Protein AF-A0A2V3W1V9-F1 (afdb_monomer_lite)

pLDDT: mean 72.21, std 15.52, range [27.41, 89.62]

Radius of gyration: 21.18 Å; chains: 1; bounding box: 43×51×62 Å

Structure (mmCIF, N/CA/C/O backbone):
data_AF-A0A2V3W1V9-F1
#
_entry.id   AF-A0A2V3W1V9-F1
#
loop_
_atom_site.group_PDB
_atom_site.id
_atom_site.type_symbol
_atom_site.label_atom_id
_atom_site.label_alt_id
_atom_site.label_comp_id
_atom_site.label_asym_id
_atom_site.label_entity_id
_atom_site.label_seq_id
_atom_site.pdbx_PDB_ins_code
_atom_site.Cartn_x
_atom_site.Cartn_y
_atom_site.Cartn_z
_atom_site.occupancy
_atom_site.B_iso_or_equiv
_atom_site.auth_seq_id
_atom_site.auth_comp_id
_atom_site.auth_asym_id
_atom_site.auth_atom_id
_atom_site.pdbx_PDB_model_num
ATOM 1 N N . MET A 1 1 ? 17.690 -28.919 45.586 1.00 58.19 1 MET A N 1
ATOM 2 C CA . MET A 1 1 ? 17.647 -27.492 45.180 1.00 58.19 1 MET A CA 1
ATOM 3 C C . MET A 1 1 ? 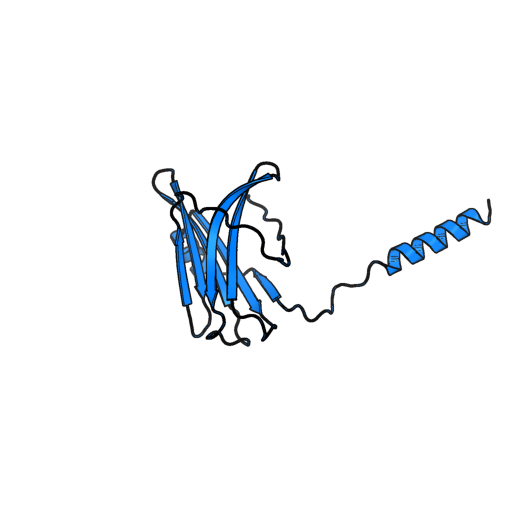18.769 -27.066 44.220 1.00 58.19 1 MET A C 1
ATOM 5 O O . MET A 1 1 ? 18.462 -26.306 43.316 1.00 58.19 1 MET A O 1
ATOM 9 N N . LYS A 1 2 ? 20.015 -27.574 44.311 1.00 60.75 2 LYS A N 1
ATOM 10 C CA . LYS A 1 2 ? 21.117 -27.214 43.375 1.00 60.75 2 LYS A CA 1
ATOM 11 C C . LYS A 1 2 ? 20.829 -27.464 41.879 1.00 60.75 2 LYS A C 1
ATOM 13 O O . LYS A 1 2 ? 21.265 -26.683 41.038 1.00 60.75 2 LYS A O 1
ATOM 18 N N . TYR A 1 3 ? 20.072 -28.510 41.548 1.00 73.94 3 TYR A N 1
ATOM 19 C CA . TYR A 1 3 ? 19.757 -28.873 40.157 1.00 73.94 3 TYR A CA 1
ATOM 20 C C . TYR A 1 3 ? 18.635 -28.036 39.523 1.00 73.94 3 TYR A C 1
ATOM 22 O O . TYR A 1 3 ? 18.569 -27.939 38.304 1.00 73.94 3 TYR A O 1
ATOM 30 N N . CYS A 1 4 ? 17.792 -27.387 40.335 1.00 77.94 4 CYS A N 1
ATOM 31 C CA . CYS A 1 4 ? 16.676 -26.579 39.832 1.00 77.94 4 CYS A CA 1
ATOM 32 C C . CYS A 1 4 ? 17.180 -25.299 39.145 1.00 77.94 4 CYS A C 1
ATOM 34 O O . CYS A 1 4 ? 16.698 -24.920 38.085 1.00 77.94 4 CYS A O 1
ATOM 36 N N . PHE A 1 5 ? 18.232 -24.691 39.704 1.00 82.06 5 PHE A N 1
ATOM 37 C CA . PHE A 1 5 ? 18.867 -23.505 39.128 1.00 82.06 5 PHE A CA 1
ATOM 38 C C . PHE A 1 5 ? 19.516 -23.790 37.764 1.00 82.06 5 PHE A C 1
ATOM 40 O O . PHE A 1 5 ? 19.390 -22.995 36.840 1.00 82.06 5 PHE A O 1
ATOM 47 N N . HIS A 1 6 ? 20.149 -24.957 37.614 1.00 81.94 6 HIS A N 1
ATOM 48 C CA . HIS A 1 6 ? 20.767 -25.365 36.349 1.00 81.94 6 HIS A CA 1
ATOM 49 C C . HIS A 1 6 ? 19.716 -25.639 35.269 1.00 81.94 6 HIS A C 1
ATOM 51 O O . HIS A 1 6 ? 19.908 -25.260 34.119 1.00 81.94 6 HIS A O 1
ATOM 57 N N . PHE A 1 7 ? 18.585 -26.240 35.647 1.00 84.44 7 PHE A N 1
ATOM 58 C CA . PHE A 1 7 ? 17.478 -26.484 34.727 1.00 84.44 7 PHE A CA 1
ATOM 59 C C . PHE A 1 7 ? 16.844 -25.176 34.229 1.00 84.44 7 PHE A C 1
ATOM 61 O O . PHE A 1 7 ? 16.601 -25.020 33.035 1.00 84.44 7 PHE A O 1
ATOM 68 N N . LEU A 1 8 ? 16.652 -24.205 35.126 1.00 84.50 8 LEU A N 1
ATOM 69 C CA . LEU A 1 8 ? 16.092 -22.895 34.788 1.00 84.50 8 LEU A CA 1
ATOM 70 C C . LEU A 1 8 ? 17.023 -22.091 33.865 1.00 84.50 8 LEU A C 1
ATOM 72 O O . LEU A 1 8 ? 16.556 -21.453 32.926 1.00 84.50 8 LEU A O 1
ATOM 76 N N . LEU A 1 9 ? 18.339 -22.175 34.080 1.00 82.62 9 LEU A N 1
ATOM 77 C CA . LEU A 1 9 ? 19.333 -21.501 33.242 1.00 82.62 9 LEU A CA 1
ATOM 78 C C . LEU A 1 9 ? 19.386 -22.089 31.823 1.00 82.62 9 LEU A C 1
ATOM 80 O O . LEU A 1 9 ? 19.448 -21.341 30.853 1.00 82.62 9 LEU A O 1
ATOM 84 N N . ILE A 1 10 ? 19.287 -23.415 31.691 1.00 82.06 10 ILE A N 1
ATOM 85 C CA . ILE A 1 10 ? 19.203 -24.082 30.383 1.00 82.06 10 ILE A CA 1
ATOM 86 C C . ILE A 1 10 ? 17.923 -23.661 29.645 1.00 82.06 10 ILE A C 1
ATOM 88 O O . ILE A 1 10 ? 17.979 -23.347 28.459 1.00 82.06 10 ILE A O 1
ATOM 92 N N . PHE A 1 11 ? 16.788 -23.583 30.346 1.00 81.88 11 PHE A N 1
ATOM 93 C CA . PHE A 1 11 ? 15.513 -23.164 29.756 1.00 81.88 11 PHE A CA 1
ATOM 94 C C . PHE A 1 11 ? 15.558 -21.726 29.210 1.00 81.88 11 PHE A C 1
ATOM 96 O O . PHE A 1 11 ? 15.045 -21.457 28.126 1.00 81.88 11 PHE A O 1
ATOM 103 N N . PHE A 1 12 ? 16.246 -20.814 29.907 1.00 77.38 12 PHE A N 1
ATOM 104 C CA . PHE A 1 12 ? 16.455 -19.440 29.436 1.00 77.38 12 PHE A CA 1
ATOM 105 C C . PHE A 1 12 ? 17.288 -19.358 28.150 1.00 77.38 12 PHE A C 1
ATOM 107 O O . PHE A 1 12 ? 16.989 -18.537 27.288 1.00 77.38 12 PHE A O 1
ATOM 114 N N . ILE A 1 13 ? 18.289 -20.226 27.978 1.00 76.31 13 ILE A N 1
ATOM 115 C CA . ILE A 1 13 ? 19.101 -20.254 26.750 1.00 76.31 13 ILE A CA 1
ATOM 116 C C . ILE A 1 13 ? 18.253 -20.723 25.556 1.00 76.31 13 ILE A C 1
ATOM 118 O O . ILE A 1 13 ? 18.324 -20.125 24.481 1.00 76.31 13 ILE A O 1
ATOM 122 N N . PHE A 1 14 ? 17.387 -21.724 25.750 1.00 72.00 14 PHE A N 1
ATOM 123 C CA . PHE A 1 14 ? 16.472 -22.188 24.700 1.00 72.00 14 PHE A CA 1
ATOM 124 C C . PHE A 1 14 ? 15.431 -21.132 24.294 1.00 72.00 14 PHE A C 1
ATOM 126 O O . PHE A 1 14 ? 15.091 -21.048 23.115 1.00 72.00 14 PHE A O 1
ATOM 133 N N . LEU A 1 15 ? 14.985 -20.281 25.224 1.00 69.12 15 LEU A N 1
ATOM 134 C CA . LEU A 1 15 ? 14.084 -19.161 24.921 1.00 69.12 15 LEU A CA 1
ATOM 135 C C . LEU A 1 15 ? 14.746 -18.096 24.030 1.00 69.12 15 LEU A C 1
ATOM 137 O O . LEU A 1 15 ? 14.084 -17.533 23.164 1.00 69.12 15 LEU A O 1
ATOM 141 N N . THR A 1 16 ? 16.052 -17.848 24.182 1.00 66.50 16 THR A N 1
ATOM 142 C CA . THR A 1 16 ? 16.775 -16.881 23.329 1.00 66.50 16 THR A CA 1
ATOM 143 C C . THR A 1 16 ? 17.076 -17.405 21.923 1.00 66.50 16 THR A C 1
ATOM 145 O O . THR A 1 16 ? 17.218 -16.612 20.998 1.00 66.50 16 THR A O 1
ATOM 148 N N . ALA A 1 17 ? 17.129 -18.728 21.735 1.00 64.19 17 ALA A N 1
ATOM 149 C CA . ALA A 1 17 ? 17.448 -19.344 20.446 1.00 64.19 17 ALA A CA 1
ATOM 150 C C . ALA A 1 17 ? 16.271 -19.361 19.452 1.00 64.19 17 ALA A C 1
ATOM 152 O O . ALA A 1 17 ? 16.504 -19.487 18.255 1.00 64.19 17 ALA A O 1
ATOM 153 N N . CYS A 1 18 ? 15.026 -19.213 19.924 1.00 63.16 18 CYS A N 1
ATOM 154 C CA . CYS A 1 18 ? 13.851 -19.050 19.053 1.00 63.16 18 CYS A CA 1
ATOM 155 C C . CYS A 1 18 ? 13.585 -17.590 18.662 1.00 63.16 18 CYS A C 1
ATOM 157 O O . CYS A 1 18 ? 12.705 -17.334 17.846 1.00 63.16 18 CYS A O 1
ATOM 159 N N . SER A 1 19 ? 14.353 -16.632 19.195 1.00 56.72 19 SER A N 1
ATOM 160 C CA . SER A 1 19 ? 14.403 -15.270 18.656 1.00 56.72 19 SER A CA 1
ATOM 161 C C . SER A 1 19 ? 15.312 -15.260 17.427 1.00 56.72 19 SER A C 1
ATOM 163 O O . SER A 1 19 ? 16.333 -14.568 17.387 1.00 56.72 19 SER A O 1
ATOM 165 N N . THR A 1 20 ? 14.989 -16.092 16.440 1.00 52.97 20 THR A N 1
ATOM 166 C CA . THR A 1 20 ? 15.669 -16.083 15.154 1.00 52.97 20 THR A CA 1
ATOM 167 C C . THR A 1 20 ? 15.451 -14.707 14.548 1.00 52.97 20 THR A C 1
ATOM 169 O O . THR A 1 20 ? 14.331 -14.228 14.403 1.00 52.97 20 THR A O 1
ATOM 172 N N . ASN A 1 21 ? 16.565 -14.041 14.298 1.00 49.53 21 ASN A N 1
ATOM 173 C CA . ASN A 1 21 ? 16.648 -12.681 13.816 1.00 49.53 21 ASN A CA 1
ATOM 174 C C . ASN A 1 21 ? 16.036 -12.614 12.402 1.00 49.53 21 ASN A C 1
ATOM 176 O O . ASN A 1 21 ? 16.709 -12.960 11.433 1.00 49.53 21 ASN A O 1
ATOM 180 N N . VAL A 1 22 ? 14.771 -12.192 12.287 1.00 51.94 22 VAL A N 1
ATOM 181 C CA . VAL A 1 22 ? 14.056 -11.930 11.016 1.00 51.94 22 VAL A CA 1
ATOM 182 C C . VAL A 1 22 ? 14.583 -10.630 10.385 1.00 51.94 22 VAL A C 1
ATOM 184 O O . VAL A 1 22 ? 13.845 -9.685 10.143 1.00 51.94 22 VAL A O 1
ATOM 187 N N . GLN A 1 23 ? 15.902 -10.512 10.226 1.00 49.34 23 GLN A N 1
ATOM 188 C CA . GLN A 1 23 ? 16.542 -9.293 9.716 1.00 49.34 23 GLN A CA 1
ATOM 189 C C . GLN A 1 23 ? 17.241 -9.477 8.368 1.00 49.34 23 GLN A C 1
ATOM 191 O O . GLN A 1 23 ? 17.728 -8.493 7.831 1.00 49.34 23 GLN A O 1
ATOM 196 N N . ASN A 1 24 ? 17.289 -10.690 7.807 1.00 44.31 24 ASN A N 1
ATOM 197 C CA . ASN A 1 24 ? 18.041 -10.973 6.575 1.00 44.31 24 ASN A CA 1
ATOM 198 C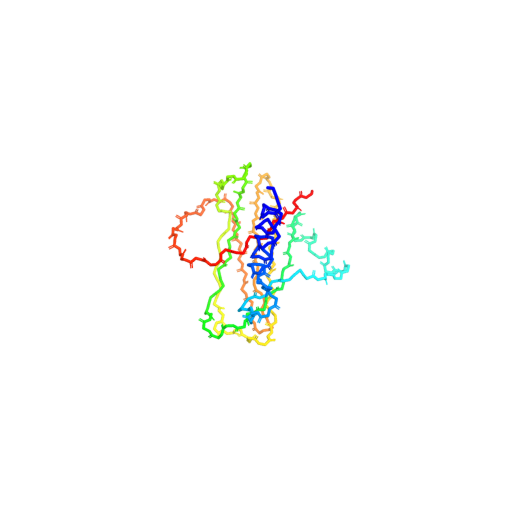 C . ASN A 1 24 ? 17.334 -11.946 5.617 1.00 44.31 24 ASN A C 1
ATOM 200 O O . ASN A 1 24 ? 18.001 -12.630 4.844 1.00 44.31 24 ASN A O 1
ATOM 204 N N . GLU A 1 25 ? 16.007 -12.035 5.657 1.00 53.06 25 GLU A N 1
ATOM 205 C CA . GLU A 1 25 ? 15.292 -12.609 4.515 1.00 53.06 25 GLU A CA 1
ATOM 206 C C . GLU A 1 25 ? 15.188 -11.520 3.443 1.00 53.06 25 GLU A C 1
ATOM 208 O O . GLU A 1 25 ? 14.932 -10.355 3.761 1.00 53.06 25 GLU A O 1
ATOM 213 N N . GLU A 1 26 ? 15.482 -11.872 2.191 1.00 60.69 26 GLU A N 1
ATOM 214 C CA . GLU A 1 26 ? 15.140 -11.046 1.035 1.00 60.69 26 GLU A CA 1
ATOM 215 C C . GLU A 1 26 ? 13.631 -10.813 1.099 1.00 60.69 26 GLU A C 1
ATOM 217 O O . GLU A 1 26 ? 12.842 -11.699 0.797 1.00 60.69 26 GLU A O 1
ATOM 222 N N . VAL A 1 27 ? 13.226 -9.662 1.634 1.00 65.62 27 VAL A N 1
ATOM 223 C CA . VAL A 1 27 ? 11.808 -9.355 1.775 1.00 65.62 27 VAL A CA 1
ATOM 224 C C . VAL A 1 27 ? 11.278 -9.058 0.376 1.00 65.62 27 VAL A C 1
ATOM 226 O O . VAL A 1 27 ? 11.677 -8.061 -0.230 1.00 65.62 27 VAL A O 1
ATOM 229 N N . ASP A 1 28 ? 10.385 -9.921 -0.108 1.00 76.56 28 ASP A N 1
ATOM 230 C CA . ASP A 1 28 ? 9.706 -9.815 -1.409 1.00 76.56 28 ASP A CA 1
ATOM 231 C C . ASP A 1 28 ? 8.972 -8.478 -1.594 1.00 76.56 28 ASP A C 1
ATOM 233 O O . ASP A 1 28 ? 8.737 -8.033 -2.717 1.00 76.56 28 ASP A O 1
ATOM 237 N N . LEU A 1 29 ? 8.611 -7.833 -0.484 1.00 80.12 29 LEU A N 1
ATOM 238 C CA . LEU A 1 29 ? 7.868 -6.587 -0.449 1.00 80.12 29 LEU A CA 1
ATOM 239 C C . LEU A 1 29 ? 8.381 -5.676 0.664 1.00 80.12 29 LEU A C 1
ATOM 241 O O . LEU A 1 29 ? 8.374 -6.039 1.839 1.00 80.12 29 LEU A O 1
ATOM 245 N N . LYS A 1 30 ? 8.762 -4.450 0.321 1.00 83.94 30 LYS A N 1
ATOM 246 C CA . LYS A 1 30 ? 9.120 -3.425 1.301 1.00 83.94 30 LYS A CA 1
ATOM 247 C C . LYS A 1 30 ? 8.185 -2.235 1.166 1.00 83.94 30 LYS A C 1
ATOM 249 O O . LYS A 1 30 ? 8.150 -1.607 0.117 1.00 83.94 30 LYS A O 1
ATOM 254 N N . ILE A 1 31 ? 7.492 -1.903 2.251 1.00 83.12 31 ILE A N 1
ATOM 255 C CA . ILE A 1 31 ? 6.659 -0.702 2.356 1.00 83.12 31 ILE A CA 1
ATOM 256 C C . ILE A 1 31 ? 7.364 0.288 3.285 1.00 83.12 31 ILE A C 1
ATOM 258 O O . ILE A 1 31 ? 7.862 -0.090 4.348 1.00 83.12 31 ILE A O 1
ATOM 262 N N . SER A 1 32 ? 7.438 1.551 2.883 1.00 84.69 32 SER A N 1
ATOM 263 C CA . SER A 1 32 ? 7.998 2.625 3.702 1.00 84.69 32 SER A CA 1
ATOM 264 C C . SER A 1 32 ? 7.233 3.928 3.540 1.00 84.69 32 SER A C 1
ATOM 266 O O . SER A 1 32 ? 6.718 4.226 2.466 1.00 84.69 32 SER A O 1
ATOM 268 N N . ASP A 1 33 ? 7.209 4.728 4.603 1.00 82.31 33 ASP A N 1
ATOM 269 C CA . ASP A 1 33 ? 6.625 6.066 4.562 1.00 82.31 33 ASP A CA 1
ATOM 270 C C . ASP A 1 33 ? 7.409 6.977 3.613 1.00 82.31 33 ASP A C 1
ATOM 272 O O . ASP A 1 33 ? 8.645 7.047 3.667 1.00 82.31 33 ASP A O 1
ATOM 276 N N . VAL A 1 34 ? 6.688 7.738 2.789 1.00 84.44 34 VAL A N 1
ATOM 277 C CA . VAL A 1 34 ? 7.300 8.773 1.953 1.00 84.44 34 VAL A CA 1
ATOM 278 C C . VAL A 1 34 ? 7.529 10.030 2.784 1.00 84.44 34 VAL A C 1
ATOM 280 O O . VAL A 1 34 ? 6.615 10.586 3.393 1.00 84.44 34 VAL A O 1
ATOM 283 N N . LYS A 1 35 ? 8.767 10.532 2.779 1.00 82.19 35 LYS A N 1
ATOM 284 C CA . LYS A 1 35 ? 9.081 11.841 3.362 1.00 82.19 35 LYS A CA 1
ATOM 285 C C . LYS A 1 35 ? 8.697 12.942 2.388 1.00 82.19 35 LYS A C 1
ATOM 287 O O . LYS A 1 35 ? 9.477 13.281 1.504 1.00 82.19 35 LYS A O 1
ATOM 292 N N . LEU A 1 36 ? 7.523 13.522 2.603 1.00 82.31 36 LEU A N 1
ATOM 293 C CA . L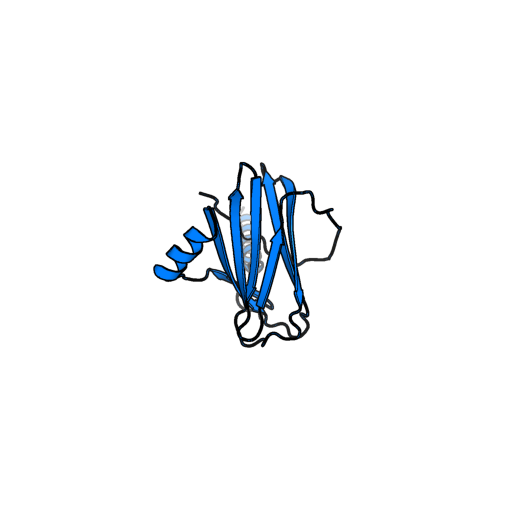EU A 1 36 ? 7.060 14.658 1.820 1.00 82.31 36 LEU A CA 1
ATOM 294 C C . LEU A 1 36 ? 7.827 15.934 2.172 1.00 82.31 36 LEU A C 1
ATOM 296 O O . LEU A 1 36 ? 8.098 16.252 3.334 1.00 82.31 36 LEU A O 1
ATOM 300 N N . THR A 1 37 ? 8.148 16.704 1.142 1.00 88.00 37 THR A N 1
ATOM 301 C CA . THR A 1 37 ? 8.538 18.103 1.275 1.00 88.00 37 THR A CA 1
ATOM 302 C C . THR A 1 37 ? 7.353 18.939 1.768 1.00 88.00 37 THR A C 1
ATOM 304 O O . THR A 1 37 ? 6.194 18.535 1.690 1.00 88.00 37 THR A O 1
ATOM 307 N N . GLN A 1 38 ? 7.613 20.161 2.246 1.00 85.50 38 GLN A N 1
ATOM 308 C CA . GLN A 1 38 ? 6.535 21.064 2.681 1.00 85.50 38 GLN A CA 1
ATOM 309 C C . GLN A 1 38 ? 5.534 21.385 1.564 1.00 85.50 38 GLN A C 1
ATOM 311 O O . GLN A 1 38 ? 4.349 21.562 1.839 1.00 85.50 38 GLN A O 1
ATOM 316 N N . LEU A 1 39 ? 6.008 21.471 0.317 1.00 84.69 39 LEU A N 1
ATOM 317 C CA . LEU A 1 39 ? 5.147 21.726 -0.832 1.00 84.69 39 LEU A CA 1
ATOM 318 C C . LEU A 1 39 ? 4.215 20.537 -1.082 1.00 84.69 39 LEU A C 1
ATOM 320 O O . LEU A 1 39 ? 3.009 20.731 -1.192 1.00 84.69 39 LEU A O 1
ATOM 324 N N . GLU A 1 40 ? 4.763 19.322 -1.120 1.00 82.75 40 GLU A N 1
ATOM 325 C CA . GLU A 1 40 ? 3.991 18.090 -1.326 1.00 82.75 40 GLU A CA 1
ATOM 326 C C . GLU A 1 40 ? 2.991 17.869 -0.192 1.00 82.75 40 GLU A C 1
ATOM 328 O O . GLU A 1 40 ? 1.824 17.608 -0.457 1.00 82.75 40 GLU A O 1
ATOM 333 N N . GLN A 1 41 ? 3.396 18.090 1.061 1.00 84.69 41 GLN A N 1
ATOM 334 C CA . GLN A 1 41 ? 2.483 18.044 2.203 1.00 84.69 41 GLN A CA 1
ATOM 335 C C . GLN A 1 41 ? 1.332 19.049 2.041 1.00 84.69 41 GLN A C 1
ATOM 337 O O . GLN A 1 41 ? 0.173 18.723 2.288 1.00 84.69 41 GLN A O 1
ATOM 342 N N . GLY A 1 42 ? 1.639 20.269 1.590 1.00 83.56 42 GLY A N 1
ATOM 343 C CA . GLY A 1 42 ? 0.634 21.289 1.303 1.00 83.56 42 GLY A CA 1
ATOM 344 C C . GLY A 1 42 ? -0.331 20.873 0.192 1.00 83.56 42 GLY A C 1
ATOM 345 O O . GLY A 1 42 ? -1.528 21.111 0.318 1.00 83.56 42 GLY A O 1
ATOM 346 N N . MET A 1 43 ? 0.165 20.223 -0.865 1.00 84.31 43 MET A N 1
ATOM 347 C CA . MET A 1 43 ? -0.672 19.685 -1.942 1.00 84.31 43 MET A CA 1
ATOM 348 C C . MET A 1 43 ? -1.562 18.545 -1.450 1.00 84.31 43 MET A C 1
ATOM 350 O O . MET A 1 43 ? -2.746 18.519 -1.775 1.00 84.31 43 MET A O 1
ATOM 354 N N . MET A 1 44 ? -1.032 17.649 -0.622 1.00 82.69 44 MET A N 1
ATOM 355 C CA . MET A 1 44 ? -1.788 16.529 -0.063 1.00 82.69 44 MET A CA 1
ATOM 356 C C . MET A 1 44 ? -2.938 16.981 0.837 1.00 82.69 44 MET A C 1
ATOM 358 O O . MET A 1 44 ? -4.042 16.451 0.732 1.00 82.69 44 MET A O 1
ATOM 362 N N . ASN A 1 45 ? -2.733 18.048 1.609 1.00 81.50 45 ASN A N 1
ATOM 363 C CA . ASN A 1 45 ? -3.789 18.660 2.418 1.00 81.50 45 ASN A CA 1
ATOM 364 C C . ASN A 1 45 ? -4.926 19.281 1.578 1.00 81.50 45 ASN A C 1
ATOM 366 O O . ASN A 1 45 ? -5.993 19.565 2.113 1.00 81.50 45 ASN A O 1
ATOM 370 N N . LEU A 1 46 ? -4.719 19.536 0.277 1.00 81.62 46 LEU A N 1
ATOM 371 C CA . LEU A 1 46 ? -5.789 19.981 -0.631 1.00 81.62 46 LEU A CA 1
ATOM 372 C C . LEU A 1 46 ? -6.590 18.807 -1.201 1.00 81.62 46 LEU A C 1
ATOM 374 O O . LEU A 1 46 ? -7.734 18.992 -1.623 1.00 81.62 46 LEU A O 1
ATOM 378 N N . VAL A 1 47 ? -5.977 17.622 -1.266 1.00 81.12 47 VAL A N 1
ATOM 379 C CA . VAL A 1 47 ? -6.587 16.424 -1.846 1.00 81.12 47 VAL A CA 1
ATOM 380 C C . VAL A 1 47 ? -7.573 15.799 -0.873 1.00 81.12 47 VAL A C 1
ATOM 382 O O . VAL A 1 47 ? -8.618 15.354 -1.328 1.00 81.12 47 VAL A O 1
ATOM 385 N N . GLY A 1 48 ? -7.307 15.809 0.433 1.00 74.44 48 GLY A N 1
ATOM 386 C CA . GLY A 1 48 ? -8.244 15.301 1.431 1.00 74.44 48 GLY A CA 1
ATOM 387 C C . GLY A 1 48 ? -7.894 15.681 2.861 1.00 74.44 48 GLY A C 1
ATOM 388 O O . GLY A 1 48 ? -6.795 16.161 3.133 1.00 74.44 48 GLY A O 1
ATOM 389 N N . ASP A 1 49 ? -8.854 15.457 3.758 1.00 74.06 49 ASP A N 1
ATOM 390 C CA . ASP A 1 49 ? -8.730 15.772 5.185 1.00 74.06 49 ASP A CA 1
ATOM 391 C C . ASP A 1 49 ? -7.697 14.861 5.853 1.00 74.06 49 ASP A C 1
ATOM 393 O O . ASP A 1 49 ? -6.928 15.295 6.706 1.00 74.06 49 ASP A O 1
ATOM 397 N N . ASN A 1 50 ? -7.649 13.604 5.405 1.00 75.19 50 ASN A N 1
ATOM 398 C CA . ASN A 1 50 ? -6.637 12.632 5.781 1.00 75.19 50 ASN A CA 1
ATOM 399 C C . ASN A 1 50 ? -6.048 12.041 4.508 1.00 75.19 50 ASN A C 1
ATOM 401 O O . ASN A 1 50 ? -6.780 11.525 3.663 1.00 75.19 50 ASN A O 1
ATOM 405 N N . SER A 1 51 ? -4.731 12.110 4.363 1.00 80.25 51 SER A N 1
ATOM 406 C CA . SER A 1 51 ? -4.040 11.496 3.238 1.00 80.25 51 SER A CA 1
ATOM 407 C C . SER A 1 51 ? -2.758 10.831 3.693 1.00 80.25 51 SER A C 1
ATOM 409 O O . SER A 1 51 ? -2.094 11.288 4.624 1.00 80.25 51 SER A O 1
ATOM 411 N N . ILE A 1 52 ? -2.446 9.718 3.045 1.00 79.38 52 ILE A N 1
ATOM 412 C CA . ILE A 1 52 ? -1.285 8.904 3.349 1.00 79.38 52 ILE A CA 1
ATOM 413 C C . ILE A 1 52 ? -0.629 8.512 2.034 1.00 79.38 52 ILE A C 1
ATOM 415 O O . ILE A 1 52 ? -1.306 8.236 1.040 1.00 79.38 52 ILE A O 1
ATOM 419 N N . ILE A 1 53 ? 0.700 8.531 2.033 1.00 84.19 53 ILE A N 1
ATOM 420 C CA . ILE A 1 53 ? 1.507 8.118 0.894 1.00 84.19 53 ILE A CA 1
ATOM 421 C C . ILE A 1 53 ? 2.531 7.107 1.370 1.00 84.19 53 ILE A C 1
ATOM 423 O O . ILE A 1 53 ? 3.302 7.373 2.296 1.00 84.19 53 ILE A O 1
ATOM 427 N N . PHE A 1 54 ? 2.566 5.983 0.673 1.00 85.00 54 PHE A N 1
ATOM 428 C CA . PHE A 1 54 ? 3.539 4.932 0.881 1.00 85.00 54 PHE A CA 1
ATOM 429 C C . PHE A 1 54 ? 4.379 4.736 -0.367 1.00 85.00 54 PHE A C 1
ATOM 431 O O . PHE A 1 54 ? 3.925 4.913 -1.497 1.00 85.00 54 PHE A O 1
ATOM 438 N N . GLU A 1 55 ? 5.620 4.347 -0.134 1.00 85.94 55 GLU A N 1
ATOM 439 C CA . GLU A 1 55 ? 6.495 3.793 -1.143 1.00 85.94 55 GLU A CA 1
ATOM 440 C C . GLU A 1 55 ? 6.515 2.282 -0.971 1.00 85.94 55 GLU A C 1
ATOM 442 O O . GLU A 1 55 ? 6.742 1.780 0.131 1.00 85.94 55 GLU A O 1
ATOM 447 N N . MET A 1 56 ? 6.292 1.571 -2.063 1.00 85.31 56 MET A N 1
ATOM 448 C CA . MET A 1 56 ? 6.324 0.127 -2.125 1.00 85.31 56 MET A CA 1
ATOM 449 C C . MET A 1 56 ? 7.406 -0.305 -3.109 1.00 85.31 56 MET A C 1
ATOM 451 O O . MET A 1 56 ? 7.431 0.134 -4.253 1.00 85.31 56 MET A O 1
ATOM 455 N N . GLN A 1 57 ? 8.304 -1.173 -2.662 1.00 84.06 57 GLN A N 1
ATOM 456 C CA . GLN A 1 57 ? 9.310 -1.817 -3.500 1.00 84.06 57 GLN A CA 1
ATOM 457 C C . GLN A 1 57 ? 9.001 -3.308 -3.538 1.00 84.06 57 GLN A C 1
ATOM 459 O O . GLN A 1 57 ? 8.984 -3.963 -2.491 1.00 84.06 57 GLN A O 1
ATOM 464 N N . VAL A 1 58 ? 8.751 -3.825 -4.735 1.00 82.25 58 VAL A N 1
ATOM 465 C CA . VAL A 1 58 ? 8.479 -5.241 -4.982 1.00 82.25 58 VAL A CA 1
ATOM 466 C C . VAL A 1 58 ? 9.769 -5.869 -5.500 1.00 82.25 58 VAL A C 1
ATOM 468 O O . VAL A 1 58 ? 10.388 -5.348 -6.416 1.00 82.25 58 VAL A O 1
ATOM 471 N N . LYS A 1 59 ? 10.218 -6.958 -4.876 1.00 79.19 59 LYS A N 1
ATOM 472 C CA . LYS A 1 59 ? 11.423 -7.715 -5.265 1.00 79.19 59 LYS A CA 1
ATOM 473 C C . LYS A 1 59 ? 11.082 -9.142 -5.695 1.00 79.19 59 LYS A C 1
ATOM 475 O O . LYS A 1 59 ? 11.876 -10.058 -5.503 1.00 79.19 59 LYS A O 1
ATOM 480 N N . ASN A 1 60 ? 9.868 -9.330 -6.200 1.00 77.50 60 ASN A N 1
ATOM 481 C CA . ASN A 1 60 ? 9.324 -10.622 -6.574 1.00 77.50 60 ASN A CA 1
ATOM 482 C C . ASN A 1 60 ? 8.808 -10.567 -8.013 1.00 77.50 60 ASN A C 1
ATOM 484 O O . ASN A 1 60 ? 7.675 -10.157 -8.247 1.00 77.50 60 ASN A O 1
ATOM 488 N N . ASP A 1 61 ? 9.622 -11.060 -8.946 1.00 76.50 61 ASP A N 1
ATOM 489 C CA . ASP A 1 61 ? 9.329 -11.110 -10.386 1.00 76.50 61 ASP A CA 1
ATOM 490 C C . ASP A 1 61 ? 8.086 -11.961 -10.736 1.00 76.50 61 ASP A C 1
ATOM 492 O O . ASP A 1 61 ? 7.625 -11.968 -11.876 1.00 76.50 61 ASP A O 1
ATOM 496 N N . ALA A 1 62 ? 7.551 -12.745 -9.789 1.00 80.94 62 ALA A N 1
ATOM 497 C CA . ALA A 1 62 ? 6.316 -13.506 -9.976 1.00 80.94 62 ALA A CA 1
ATOM 498 C C . ALA A 1 62 ? 5.052 -12.718 -9.582 1.00 80.94 62 ALA A C 1
ATOM 500 O O . ALA A 1 62 ? 3.940 -13.199 -9.831 1.00 80.94 62 ALA A O 1
ATOM 501 N N . ALA A 1 63 ? 5.193 -11.544 -8.957 1.00 80.62 63 ALA A N 1
ATOM 502 C CA . ALA A 1 63 ? 4.075 -10.674 -8.621 1.00 80.62 63 ALA A CA 1
ATOM 503 C C . ALA A 1 63 ? 3.549 -9.979 -9.885 1.00 80.62 63 ALA A C 1
ATOM 505 O O . ALA A 1 63 ? 4.284 -9.296 -10.585 1.00 80.62 63 ALA A O 1
ATOM 506 N N . ASN A 1 64 ? 2.257 -10.145 -10.173 1.00 84.06 64 ASN A N 1
ATOM 507 C CA . ASN A 1 64 ? 1.639 -9.591 -11.385 1.00 84.06 64 ASN A CA 1
ATOM 508 C C . ASN A 1 64 ? 0.586 -8.522 -11.089 1.00 84.06 64 ASN A C 1
ATOM 510 O O . ASN A 1 64 ? 0.163 -7.820 -12.004 1.00 84.06 64 ASN A O 1
ATOM 514 N N . GLU A 1 65 ? 0.141 -8.407 -9.839 1.00 84.88 65 GLU A N 1
ATOM 515 C CA . GLU A 1 65 ? -0.936 -7.508 -9.436 1.00 84.88 65 GLU A CA 1
ATOM 516 C C . GLU A 1 65 ? -0.679 -6.964 -8.027 1.00 84.88 65 GLU A C 1
ATOM 518 O O . GLU A 1 65 ? -0.122 -7.649 -7.167 1.00 84.88 65 GLU A O 1
ATOM 523 N N . ILE A 1 66 ? -1.112 -5.727 -7.800 1.00 82.50 66 ILE A N 1
ATOM 524 C CA . ILE A 1 66 ? -1.245 -5.102 -6.488 1.00 82.50 66 ILE A CA 1
ATOM 525 C C . ILE A 1 66 ? -2.725 -5.093 -6.158 1.00 82.50 66 ILE A C 1
ATOM 527 O O . ILE A 1 66 ? -3.510 -4.528 -6.918 1.00 82.50 66 ILE A O 1
ATOM 531 N N . GLU A 1 67 ? -3.083 -5.640 -5.004 1.00 86.69 67 GLU A N 1
ATOM 532 C CA . GLU A 1 67 ? -4.402 -5.463 -4.410 1.00 86.69 67 GLU A CA 1
ATOM 533 C C . GLU A 1 67 ? -4.294 -4.520 -3.215 1.00 86.69 67 GLU A C 1
ATOM 535 O O . GLU A 1 67 ? -3.440 -4.682 -2.342 1.00 86.69 67 GLU A O 1
ATOM 540 N N . LEU A 1 68 ? -5.166 -3.521 -3.184 1.00 82.69 68 LEU A N 1
ATOM 541 C CA . LEU A 1 68 ? -5.242 -2.526 -2.133 1.00 82.69 68 LEU A CA 1
ATOM 542 C C . LEU A 1 68 ? -6.644 -2.527 -1.544 1.00 82.69 68 LEU A C 1
ATOM 544 O O . LEU A 1 68 ? -7.631 -2.328 -2.253 1.00 82.69 68 LEU A O 1
ATOM 548 N N . THR A 1 69 ? -6.700 -2.693 -0.229 1.00 86.38 69 THR A N 1
ATOM 549 C CA . THR A 1 69 ? -7.940 -2.727 0.539 1.00 86.38 69 THR A CA 1
ATOM 550 C C . THR A 1 69 ? -7.852 -1.705 1.664 1.00 86.38 69 THR A C 1
ATOM 552 O O . THR A 1 69 ? -6.852 -1.658 2.379 1.00 86.38 69 THR A O 1
ATOM 555 N N . VAL A 1 70 ? -8.890 -0.885 1.831 1.00 82.25 70 VAL A N 1
ATOM 556 C CA . VAL A 1 70 ? -9.047 -0.037 3.022 1.00 82.25 70 VAL A CA 1
ATOM 557 C C . VAL A 1 70 ? -10.204 -0.585 3.825 1.00 82.25 70 VAL A C 1
ATOM 559 O O . VAL A 1 70 ? -11.352 -0.538 3.387 1.00 82.25 70 VAL A O 1
ATOM 562 N N . ASP A 1 71 ? -9.878 -1.089 5.004 1.00 85.38 71 ASP A N 1
ATOM 563 C CA . ASP A 1 71 ? -10.821 -1.683 5.935 1.00 85.38 71 ASP A CA 1
ATOM 564 C C . ASP A 1 71 ? -11.075 -0.746 7.118 1.00 85.38 71 ASP A C 1
ATOM 566 O O . ASP A 1 71 ? -10.160 -0.102 7.640 1.00 85.38 71 ASP A O 1
ATOM 570 N N . HIS A 1 72 ? -12.324 -0.696 7.570 1.00 80.88 72 HIS A N 1
ATOM 571 C CA . HIS A 1 72 ? -12.734 0.062 8.742 1.00 80.88 72 HIS A CA 1
ATOM 572 C C . HIS A 1 72 ? -12.903 -0.869 9.944 1.00 80.88 72 HIS A C 1
ATOM 574 O O . HIS A 1 72 ? -13.683 -1.821 9.907 1.00 80.88 72 HIS A O 1
ATOM 580 N N . TYR A 1 73 ? -12.181 -0.573 11.027 1.00 82.50 73 TYR A N 1
ATOM 581 C CA . TYR A 1 73 ? -12.239 -1.314 12.284 1.00 82.50 73 TYR A CA 1
ATOM 582 C C . TYR A 1 73 ? -12.789 -0.441 13.413 1.00 82.50 73 TYR A C 1
ATOM 584 O O . TYR A 1 73 ? -12.285 0.654 13.657 1.00 82.50 73 TYR A O 1
ATOM 592 N N . GLU A 1 74 ? -13.736 -0.978 14.180 1.00 82.31 74 GLU A N 1
ATOM 593 C CA . GLU A 1 74 ? -14.217 -0.386 15.431 1.00 82.31 74 GLU A CA 1
ATOM 594 C C . GLU A 1 74 ? -14.003 -1.379 16.572 1.00 82.31 74 GLU A C 1
ATOM 596 O O . GLU A 1 74 ? -14.373 -2.545 16.476 1.00 82.31 74 GLU A O 1
ATOM 601 N N . ASN A 1 75 ? -13.381 -0.934 17.668 1.00 89.62 75 ASN A N 1
ATOM 602 C CA . ASN A 1 75 ? -13.071 -1.781 1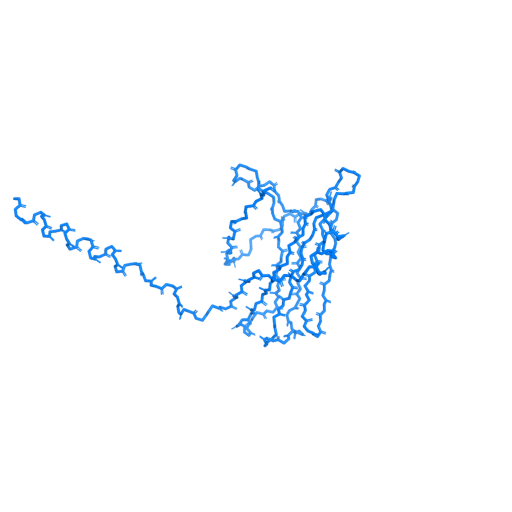8.831 1.00 89.62 75 ASN A CA 1
ATOM 603 C C . ASN A 1 75 ? -12.282 -3.068 18.496 1.00 89.62 75 ASN A C 1
ATOM 605 O O . ASN A 1 75 ? -12.371 -4.059 19.218 1.00 89.62 75 ASN A O 1
ATOM 609 N N . GLY A 1 76 ? -11.494 -3.047 17.417 1.00 85.06 76 GLY A N 1
ATOM 610 C CA . GLY A 1 76 ? -10.736 -4.205 16.936 1.00 85.06 76 GLY A CA 1
ATOM 611 C C . GLY A 1 76 ? -11.544 -5.184 16.077 1.00 85.06 76 GLY A C 1
ATOM 612 O O . GLY A 1 76 ? -11.000 -6.205 15.669 1.00 85.06 76 GLY A O 1
ATOM 613 N N . GLU A 1 77 ? -12.809 -4.883 15.775 1.00 84.44 77 GLU A N 1
ATOM 614 C CA . GLU A 1 77 ? -13.660 -5.677 14.888 1.00 84.44 77 GLU A CA 1
ATOM 615 C C . GLU A 1 77 ? -13.814 -4.993 13.525 1.00 84.44 77 GLU A C 1
ATOM 617 O O . GLU A 1 77 ? -14.111 -3.797 13.453 1.00 84.44 77 GLU A O 1
ATOM 622 N N . LEU A 1 78 ? -13.635 -5.764 12.447 1.00 84.00 78 LEU A N 1
ATOM 623 C CA . LEU A 1 78 ? -13.844 -5.312 11.070 1.00 84.00 78 LEU A CA 1
ATOM 624 C C . LEU A 1 78 ? -15.325 -4.980 10.850 1.00 84.00 78 LEU A C 1
ATOM 626 O O . LEU A 1 78 ? -16.178 -5.864 10.918 1.00 84.00 78 LEU A O 1
ATOM 630 N N . GLN A 1 79 ? -15.616 -3.717 10.555 1.00 86.81 79 GLN A N 1
ATOM 631 C CA . GLN A 1 79 ? -16.960 -3.233 10.238 1.00 86.81 79 GLN A CA 1
ATOM 632 C C . GLN A 1 79 ? -17.280 -3.387 8.749 1.00 86.81 79 GLN A C 1
ATOM 634 O O . GLN A 1 79 ? -18.420 -3.667 8.378 1.00 86.81 79 GLN A O 1
ATOM 639 N N . GLY A 1 80 ? -16.268 -3.244 7.893 1.00 81.62 80 GLY A N 1
ATOM 640 C CA . GLY A 1 80 ? -16.407 -3.414 6.455 1.00 81.62 80 GLY A CA 1
ATOM 641 C C . GLY A 1 80 ? -15.199 -2.911 5.677 1.00 81.62 80 GLY A C 1
ATOM 642 O O . GLY A 1 80 ? -14.294 -2.288 6.232 1.00 81.62 80 GLY A O 1
ATOM 643 N N . THR A 1 81 ? -15.219 -3.187 4.378 1.00 83.56 81 THR A N 1
ATOM 644 C CA . THR A 1 81 ? -14.234 -2.694 3.418 1.00 83.56 81 THR A CA 1
ATOM 645 C C . THR A 1 81 ? -14.777 -1.439 2.748 1.00 83.56 81 THR A C 1
ATOM 647 O O . THR A 1 81 ? -15.802 -1.476 2.067 1.00 83.56 81 THR A O 1
ATOM 650 N N . GLU A 1 82 ? -14.074 -0.329 2.934 1.00 81.25 82 GLU A N 1
ATOM 651 C CA . GLU A 1 82 ? -14.418 0.981 2.379 1.00 81.25 82 GLU A CA 1
ATOM 652 C C . GLU A 1 82 ? -13.888 1.149 0.948 1.00 81.25 82 GLU A C 1
ATOM 654 O O . GLU A 1 82 ? -14.409 1.938 0.157 1.00 81.25 82 GLU A O 1
ATOM 659 N N . MET A 1 83 ? -12.839 0.398 0.603 1.00 80.25 83 MET A N 1
ATOM 660 C CA . MET A 1 83 ? -12.136 0.502 -0.668 1.00 80.25 83 MET A CA 1
ATOM 661 C C . MET A 1 83 ? -11.527 -0.840 -1.063 1.00 80.25 83 MET A C 1
ATOM 663 O O . MET A 1 83 ? -10.878 -1.479 -0.242 1.00 80.25 83 MET A O 1
ATOM 667 N N . TYR A 1 84 ? -11.678 -1.212 -2.332 1.00 84.00 84 TYR A N 1
ATOM 668 C CA . TYR A 1 84 ? -10.929 -2.295 -2.965 1.00 84.00 84 TYR A CA 1
ATOM 669 C C . TYR A 1 84 ? -10.446 -1.829 -4.336 1.00 84.00 84 TYR A C 1
ATOM 671 O O . TYR A 1 84 ? -11.219 -1.258 -5.112 1.00 84.00 84 TYR A O 1
ATOM 679 N N . PHE A 1 85 ? -9.174 -2.060 -4.626 1.00 83.38 85 PHE A N 1
ATOM 680 C CA . PHE A 1 85 ? -8.546 -1.691 -5.881 1.00 83.38 85 PHE A CA 1
ATOM 681 C C . PHE A 1 85 ? -7.501 -2.719 -6.290 1.00 83.38 85 PHE A C 1
ATOM 683 O O . PHE A 1 85 ? -6.746 -3.204 -5.452 1.00 83.38 85 PHE A O 1
ATOM 690 N N . THR A 1 86 ? -7.414 -2.974 -7.593 1.00 84.31 86 THR A N 1
ATOM 691 C CA . THR A 1 86 ? -6.392 -3.840 -8.177 1.00 84.31 86 THR A CA 1
ATOM 692 C C . THR A 1 86 ? -5.680 -3.104 -9.307 1.00 84.31 86 THR A C 1
ATOM 694 O O . THR A 1 86 ? -6.334 -2.510 -10.168 1.00 84.31 86 THR A O 1
ATOM 697 N N . ALA A 1 87 ? -4.350 -3.161 -9.330 1.00 82.75 87 ALA A N 1
ATOM 698 C CA . ALA A 1 87 ? -3.518 -2.681 -10.433 1.00 82.75 87 ALA A CA 1
ATOM 699 C C . ALA A 1 87 ? -2.601 -3.796 -10.936 1.00 82.75 87 ALA A C 1
ATOM 701 O O . ALA A 1 87 ? -2.020 -4.523 -10.139 1.00 82.75 87 ALA A O 1
ATOM 702 N N . SER A 1 88 ? -2.439 -3.902 -12.254 1.00 83.62 88 SER A N 1
ATOM 703 C CA . SER A 1 88 ? -1.446 -4.796 -12.859 1.00 83.62 88 SER A CA 1
ATOM 704 C C . SER A 1 88 ? -0.032 -4.244 -12.657 1.00 83.62 88 SER A C 1
ATOM 706 O O . SER A 1 88 ? 0.187 -3.046 -12.834 1.00 83.62 88 SER A O 1
ATOM 708 N N . LEU A 1 89 ? 0.914 -5.128 -12.340 1.00 78.81 89 LEU A N 1
ATOM 709 C CA . LEU A 1 89 ? 2.354 -4.854 -12.275 1.00 78.81 89 LEU A CA 1
ATOM 710 C C . LEU A 1 89 ? 3.071 -5.113 -13.608 1.00 78.81 89 LEU A C 1
ATOM 712 O O . LEU A 1 89 ? 4.240 -4.784 -13.731 1.00 78.81 89 LEU A O 1
ATOM 716 N N . HIS A 1 90 ? 2.394 -5.686 -14.612 1.00 71.50 90 HIS A N 1
ATOM 717 C CA . HIS A 1 90 ? 3.035 -6.182 -15.842 1.00 71.50 90 HIS A CA 1
ATOM 718 C C . HIS A 1 90 ? 3.838 -5.127 -16.626 1.00 71.50 90 HIS A C 1
ATOM 720 O O . HIS A 1 90 ? 4.759 -5.481 -17.356 1.00 71.50 90 HIS A O 1
ATOM 726 N N . ASP A 1 91 ? 3.481 -3.853 -16.464 1.00 66.50 91 ASP A N 1
ATOM 727 C CA . ASP A 1 91 ? 4.109 -2.716 -17.138 1.00 66.50 91 ASP A CA 1
ATOM 728 C C . ASP A 1 91 ? 4.895 -1.814 -16.165 1.00 66.50 91 ASP A C 1
ATOM 730 O O . ASP A 1 91 ? 5.183 -0.677 -16.518 1.00 66.50 91 ASP A O 1
ATOM 734 N N . MET A 1 92 ? 5.186 -2.268 -14.938 1.00 71.44 92 MET A N 1
ATOM 735 C CA . MET A 1 92 ? 5.950 -1.507 -13.942 1.00 71.44 92 MET A CA 1
ATOM 736 C C . MET A 1 92 ? 7.382 -2.041 -13.857 1.00 71.44 92 MET A C 1
ATOM 738 O O . MET A 1 92 ? 7.591 -3.240 -13.705 1.00 71.44 92 MET A O 1
ATOM 742 N N . ASP A 1 93 ? 8.377 -1.159 -13.948 1.00 68.75 93 ASP A N 1
ATOM 743 C CA . ASP A 1 93 ? 9.784 -1.524 -13.743 1.00 68.75 93 ASP A CA 1
ATOM 744 C C . ASP A 1 93 ? 10.052 -1.909 -12.272 1.00 68.75 93 ASP A C 1
ATOM 746 O O . ASP A 1 93 ? 9.950 -1.066 -11.377 1.00 68.75 93 ASP A O 1
ATOM 750 N N . ASP A 1 94 ? 10.460 -3.160 -12.031 1.00 69.19 94 ASP A N 1
ATOM 751 C CA . ASP A 1 94 ? 10.790 -3.718 -10.705 1.00 69.19 94 ASP A CA 1
ATOM 752 C C . ASP A 1 94 ? 11.920 -2.965 -9.979 1.00 69.19 94 ASP A C 1
ATOM 754 O O . ASP A 1 94 ? 12.100 -3.086 -8.763 1.00 69.19 94 ASP A O 1
ATOM 758 N N . SER A 1 95 ? 12.724 -2.187 -10.709 1.00 70.12 95 SER A N 1
ATOM 759 C CA . SER A 1 95 ? 13.802 -1.389 -10.126 1.00 70.12 95 SER A CA 1
ATOM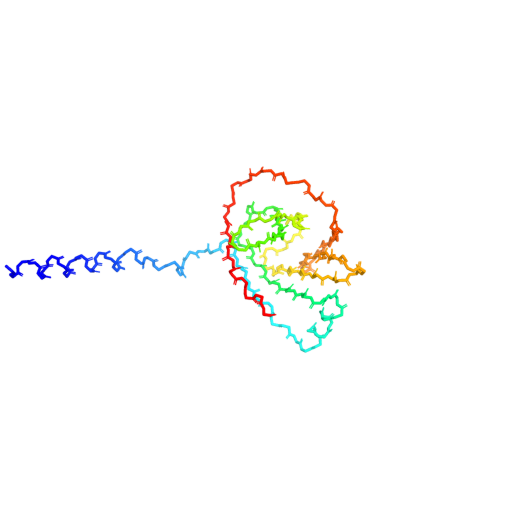 760 C C . SER A 1 95 ? 13.327 -0.071 -9.514 1.00 70.12 95 SER A C 1
ATOM 762 O O . SER A 1 95 ? 14.071 0.544 -8.738 1.00 70.12 95 SER A O 1
ATOM 764 N N . ASN A 1 96 ? 12.090 0.334 -9.809 1.00 78.19 96 ASN A N 1
ATOM 765 C CA . ASN A 1 96 ? 11.531 1.603 -9.385 1.00 78.19 96 ASN A CA 1
ATOM 766 C C . ASN A 1 96 ? 10.522 1.451 -8.245 1.00 78.19 96 ASN A C 1
ATOM 768 O O . ASN A 1 96 ? 9.706 0.530 -8.230 1.00 78.19 96 ASN A O 1
ATOM 772 N N . PRO A 1 97 ? 10.537 2.377 -7.275 1.00 82.44 97 PRO A N 1
ATOM 773 C CA . PRO A 1 97 ? 9.526 2.389 -6.240 1.00 82.44 97 PRO A CA 1
ATOM 774 C C . PRO A 1 97 ? 8.147 2.725 -6.814 1.00 82.44 97 PRO A C 1
ATOM 776 O O . PRO A 1 97 ? 7.978 3.662 -7.593 1.00 82.44 97 PRO A O 1
ATOM 779 N N . ILE A 1 98 ? 7.146 1.987 -6.352 1.00 85.94 98 ILE A N 1
ATOM 780 C CA . ILE A 1 98 ? 5.739 2.224 -6.643 1.00 85.94 98 ILE A CA 1
ATOM 781 C C . ILE A 1 98 ? 5.178 3.107 -5.531 1.00 85.94 98 ILE A C 1
ATOM 783 O O . ILE A 1 98 ? 5.218 2.758 -4.350 1.00 85.94 98 ILE A O 1
ATOM 787 N N . HIS A 1 99 ? 4.638 4.263 -5.894 1.00 86.44 99 HIS A N 1
ATOM 788 C CA . HIS A 1 99 ? 4.005 5.185 -4.965 1.00 86.44 99 HIS A CA 1
ATOM 789 C C . HIS A 1 99 ? 2.513 4.889 -4.857 1.00 86.44 99 HIS A C 1
ATOM 791 O O . HIS A 1 99 ? 1.777 4.944 -5.841 1.00 86.44 99 HIS A O 1
ATOM 797 N N . ILE A 1 100 ? 2.057 4.618 -3.640 1.00 85.81 100 ILE A N 1
ATOM 798 C CA . ILE A 1 100 ? 0.651 4.399 -3.322 1.00 85.81 100 ILE A CA 1
ATOM 799 C C . ILE A 1 100 ? 0.156 5.606 -2.538 1.00 85.81 100 ILE A C 1
ATOM 801 O O . ILE A 1 100 ? 0.666 5.912 -1.463 1.00 85.81 100 ILE A O 1
ATOM 805 N N . ILE A 1 101 ? -0.851 6.287 -3.071 1.00 86.19 101 ILE A N 1
ATOM 806 C CA . ILE A 1 101 ? -1.496 7.441 -2.449 1.00 86.19 101 ILE A CA 1
ATOM 807 C C . ILE A 1 101 ? -2.912 7.030 -2.073 1.00 86.19 101 ILE A C 1
ATOM 809 O O . ILE A 1 101 ? -3.646 6.535 -2.923 1.00 86.19 101 ILE A O 1
ATOM 813 N N . ILE A 1 102 ? -3.310 7.273 -0.828 1.00 84.75 102 ILE A N 1
ATOM 814 C CA . ILE A 1 102 ? -4.679 7.070 -0.345 1.00 84.75 102 ILE A CA 1
ATOM 815 C C . ILE A 1 102 ? -5.122 8.353 0.352 1.00 84.75 102 ILE A C 1
ATOM 817 O O . ILE A 1 102 ? -4.406 8.888 1.197 1.00 84.75 102 ILE A O 1
ATOM 821 N N . ALA A 1 103 ? -6.301 8.860 0.012 1.00 84.88 103 ALA A N 1
ATOM 822 C CA . ALA A 1 103 ? -6.877 10.042 0.633 1.00 84.88 103 ALA A CA 1
ATOM 823 C C . ALA A 1 103 ? -8.365 9.849 0.929 1.00 84.88 103 ALA A C 1
ATOM 825 O O . ALA A 1 103 ? -9.105 9.274 0.133 1.00 84.88 103 ALA A O 1
ATOM 826 N N . ASN A 1 104 ? -8.802 10.381 2.066 1.00 83.12 104 ASN A N 1
ATOM 827 C CA . ASN A 1 104 ? -10.201 10.506 2.448 1.00 83.12 104 ASN A CA 1
ATOM 828 C C . ASN A 1 104 ? -10.628 11.972 2.332 1.00 83.12 104 ASN A C 1
ATOM 830 O O . ASN A 1 104 ? -9.924 12.873 2.797 1.00 83.12 104 ASN A O 1
ATOM 834 N N . ARG A 1 105 ? -11.793 12.205 1.732 1.00 80.44 105 ARG A N 1
ATOM 835 C CA . ARG A 1 105 ? -12.427 13.520 1.631 1.00 80.44 105 ARG A CA 1
ATOM 836 C C . ARG A 1 105 ? -13.808 13.481 2.259 1.00 80.44 105 ARG A C 1
ATOM 838 O O . ARG A 1 105 ? -14.633 12.671 1.841 1.00 80.44 105 ARG A O 1
ATOM 845 N N . GLY A 1 106 ? -14.096 14.401 3.176 1.00 76.00 106 GLY A N 1
ATOM 846 C CA . GLY A 1 106 ? -15.469 14.683 3.579 1.00 76.00 106 GLY A CA 1
ATOM 847 C C . GLY A 1 106 ? -16.185 15.538 2.531 1.00 76.00 106 GLY A C 1
ATOM 848 O O . GLY A 1 106 ? -15.836 16.700 2.325 1.00 76.00 106 GLY A O 1
ATOM 849 N N . ILE A 1 107 ? -17.209 14.999 1.868 1.00 70.06 107 ILE A N 1
ATOM 850 C CA . ILE A 1 107 ? -18.105 15.762 0.988 1.00 70.06 107 ILE A CA 1
ATOM 851 C C . ILE A 1 107 ? -19.540 15.553 1.476 1.00 70.06 107 ILE A C 1
ATOM 853 O O . ILE A 1 107 ? -20.072 14.456 1.376 1.00 70.06 107 ILE A O 1
ATOM 857 N N . ASN A 1 108 ? -20.190 16.616 1.965 1.00 64.12 108 ASN A N 1
ATOM 858 C CA . ASN A 1 108 ? -21.602 16.601 2.388 1.00 64.12 108 ASN A CA 1
ATOM 859 C C . ASN A 1 108 ? -21.953 15.449 3.360 1.00 64.12 108 ASN A C 1
ATOM 861 O O . ASN A 1 108 ? -22.864 14.672 3.087 1.00 64.12 108 ASN A O 1
ATOM 865 N N . ASP A 1 109 ? -21.215 15.328 4.468 1.00 67.06 109 ASP A N 1
ATOM 866 C CA . ASP A 1 109 ? -21.356 14.266 5.486 1.00 67.06 109 ASP A CA 1
ATOM 867 C C . ASP A 1 109 ? -21.097 12.831 4.980 1.00 67.06 109 ASP A C 1
ATOM 869 O O . ASP A 1 109 ? -21.316 11.861 5.705 1.00 67.06 109 ASP A O 1
ATOM 873 N N . GLN A 1 110 ? -20.596 12.678 3.750 1.00 65.50 110 GLN A N 1
ATOM 874 C CA . GLN A 1 110 ? -20.155 11.406 3.185 1.00 65.50 110 GLN A CA 1
ATOM 875 C C . GLN A 1 110 ? -18.631 11.389 3.071 1.00 65.50 110 GLN A C 1
ATOM 877 O O . GLN A 1 110 ? -18.010 12.379 2.678 1.00 65.50 110 GLN A O 1
ATOM 882 N N . HIS A 1 111 ? -18.026 10.251 3.403 1.00 71.50 111 HIS A N 1
ATOM 883 C CA . HIS A 1 111 ? -16.608 10.026 3.163 1.00 71.50 111 HIS A CA 1
ATOM 884 C C . HIS A 1 111 ? -16.419 9.495 1.746 1.00 71.50 111 HIS A C 1
ATOM 886 O O . HIS A 1 111 ? -17.101 8.565 1.322 1.00 71.50 111 HIS A O 1
ATOM 892 N N . GLN A 1 112 ? -15.488 10.092 1.017 1.00 81.25 112 GLN A N 1
ATOM 893 C CA . GLN A 1 112 ? -15.053 9.617 -0.282 1.00 81.25 112 GLN A CA 1
ATOM 894 C C . GLN A 1 112 ? -13.592 9.208 -0.183 1.00 81.25 112 GLN A C 1
ATOM 896 O O . GLN A 1 112 ? -12.744 9.994 0.244 1.00 81.25 112 GLN A O 1
ATOM 901 N N . TRP A 1 113 ? -13.305 7.983 -0.601 1.00 83.69 113 TRP A N 1
ATOM 902 C CA . TRP A 1 113 ? -11.959 7.444 -0.614 1.00 83.69 113 TRP A CA 1
ATOM 903 C C . TRP A 1 113 ? -11.408 7.497 -2.040 1.00 83.69 113 TRP A C 1
ATOM 905 O O . TRP A 1 113 ? -12.029 7.036 -2.999 1.00 83.69 113 TRP A O 1
ATOM 915 N N . ILE A 1 114 ? -10.231 8.093 -2.185 1.00 84.38 114 ILE A N 1
ATOM 916 C CA . ILE A 1 114 ? -9.514 8.214 -3.451 1.00 84.38 114 ILE A CA 1
ATOM 917 C C . ILE A 1 114 ? -8.179 7.520 -3.268 1.00 84.38 114 ILE A C 1
ATOM 919 O O . ILE A 1 114 ? -7.516 7.720 -2.249 1.00 84.38 114 ILE A O 1
ATOM 923 N N . GLY A 1 115 ? -7.774 6.722 -4.246 1.00 84.38 115 GLY A N 1
ATOM 924 C CA . GLY A 1 115 ? -6.447 6.144 -4.246 1.00 84.38 115 GLY A CA 1
ATOM 925 C C . GLY A 1 115 ? -5.794 6.183 -5.614 1.00 84.38 115 GLY A C 1
ATOM 926 O O . GLY A 1 115 ? -6.440 6.333 -6.653 1.00 84.38 115 GLY A O 1
ATOM 927 N N . SER A 1 116 ? -4.474 6.096 -5.606 1.00 85.00 116 SER A N 1
ATOM 928 C CA . SER A 1 116 ? -3.671 6.041 -6.815 1.00 85.00 116 SER A CA 1
ATOM 929 C C . SER A 1 116 ? -2.440 5.191 -6.574 1.00 85.00 116 SER A C 1
ATOM 931 O O . SER A 1 116 ? -1.817 5.277 -5.521 1.00 85.00 116 SER A O 1
ATOM 933 N N . VAL A 1 117 ? -2.077 4.418 -7.586 1.00 84.62 117 VAL A N 1
ATOM 934 C CA . VAL A 1 117 ? -0.813 3.698 -7.683 1.00 84.62 117 VAL A CA 1
ATOM 935 C C . VAL A 1 117 ? -0.041 4.310 -8.845 1.00 84.62 117 VAL A C 1
ATOM 937 O O . VAL A 1 117 ? -0.566 4.424 -9.953 1.00 84.62 117 VAL A O 1
ATOM 940 N N . ILE A 1 118 ? 1.169 4.787 -8.578 1.00 84.38 118 ILE A N 1
ATOM 941 C CA . ILE A 1 118 ? 2.003 5.524 -9.527 1.00 84.38 118 ILE A CA 1
ATOM 942 C C . ILE A 1 118 ? 3.380 4.863 -9.555 1.00 84.38 118 ILE A C 1
ATOM 944 O O . ILE A 1 118 ? 4.071 4.843 -8.542 1.00 84.38 118 ILE A O 1
ATOM 948 N N . ALA A 1 119 ? 3.775 4.353 -10.714 1.00 83.38 119 ALA A N 1
ATOM 949 C CA . ALA A 1 119 ? 5.139 3.957 -11.040 1.00 83.38 119 ALA A CA 1
ATOM 950 C C . ALA A 1 119 ? 5.779 5.012 -11.966 1.00 83.38 119 ALA A C 1
ATOM 952 O O . ALA A 1 119 ? 5.111 5.949 -12.410 1.00 83.38 119 ALA A O 1
ATOM 953 N N . GLU A 1 120 ? 7.081 4.899 -12.247 1.00 75.56 120 GLU A N 1
ATOM 954 C CA . GLU A 1 120 ? 7.799 5.882 -13.080 1.00 75.56 120 GLU A CA 1
ATOM 955 C C . GLU A 1 120 ? 7.219 5.987 -14.507 1.00 75.56 120 GLU A C 1
ATOM 957 O O . GLU A 1 120 ? 7.163 7.073 -15.088 1.00 75.56 120 GLU A O 1
ATOM 962 N N . ASP A 1 121 ? 6.745 4.871 -15.058 1.00 73.38 121 ASP A N 1
ATOM 963 C CA . ASP A 1 121 ? 6.265 4.716 -16.434 1.00 73.38 121 ASP A CA 1
ATOM 964 C C . ASP A 1 121 ? 4.743 4.546 -16.562 1.00 73.38 121 ASP A C 1
ATOM 966 O O . ASP A 1 121 ? 4.189 4.698 -17.656 1.00 73.38 121 ASP A O 1
ATOM 970 N N . SER A 1 122 ? 4.047 4.280 -15.458 1.00 70.94 122 SER A N 1
ATOM 971 C CA . SER A 1 122 ? 2.616 3.992 -15.457 1.00 70.94 122 SER A CA 1
ATOM 972 C C . SER A 1 122 ? 1.908 4.563 -14.231 1.00 70.94 122 SER A C 1
ATOM 974 O O . SER A 1 122 ? 2.474 4.742 -13.157 1.00 70.94 122 SER A O 1
ATOM 976 N N . SER A 1 123 ? 0.626 4.890 -14.383 1.00 75.00 123 SER A N 1
ATOM 977 C CA . SER A 1 123 ? -0.206 5.299 -13.252 1.00 75.00 123 SER A CA 1
ATOM 978 C C . SER A 1 123 ? -1.610 4.747 -13.412 1.00 75.00 123 SER A C 1
ATOM 980 O O . SER A 1 123 ? -2.171 4.734 -14.509 1.00 75.00 123 SER A O 1
ATOM 982 N N . ALA A 1 124 ? -2.175 4.303 -12.300 1.00 70.00 124 ALA A N 1
ATOM 983 C CA . ALA A 1 124 ? -3.553 3.878 -12.192 1.00 70.00 124 ALA A CA 1
ATOM 984 C C . ALA A 1 124 ? -4.179 4.606 -11.004 1.00 70.00 124 ALA A C 1
ATOM 986 O O . ALA A 1 124 ? -3.610 4.657 -9.915 1.00 70.00 124 ALA A O 1
ATOM 987 N N . SER A 1 125 ? -5.347 5.201 -11.213 1.00 72.06 125 SER A N 1
ATOM 988 C CA . SER A 1 125 ? -6.080 5.911 -10.171 1.00 72.06 125 SER A CA 1
ATOM 989 C C . SER A 1 125 ? -7.504 5.406 -10.097 1.00 72.06 125 SER A C 1
ATOM 991 O O . SER A 1 125 ? -8.064 4.899 -11.073 1.00 72.06 125 SER A O 1
ATOM 993 N N . PHE A 1 126 ? -8.086 5.524 -8.914 1.00 67.75 126 PHE A N 1
ATOM 994 C CA . PHE A 1 126 ? -9.435 5.073 -8.663 1.00 67.75 126 PHE A CA 1
ATOM 995 C C . PHE A 1 126 ? -10.089 5.930 -7.579 1.00 67.75 126 PHE A C 1
ATOM 997 O O . PHE A 1 126 ? -9.443 6.560 -6.739 1.00 67.75 126 PHE A O 1
ATOM 1004 N N . GLN A 1 127 ? -11.412 5.963 -7.625 1.00 69.19 127 GLN A N 1
ATOM 1005 C CA . GLN A 1 127 ? -12.246 6.739 -6.726 1.00 69.19 127 GLN A CA 1
ATOM 1006 C C . GLN A 1 127 ? -13.447 5.878 -6.370 1.00 69.19 127 GLN A C 1
ATOM 1008 O O . GLN A 1 127 ? -14.097 5.337 -7.266 1.00 69.19 127 GLN A O 1
ATOM 1013 N N . THR A 1 128 ? -13.720 5.738 -5.077 1.00 66.75 128 THR A N 1
ATOM 1014 C CA . THR A 1 128 ? -14.893 5.014 -4.594 1.00 66.75 128 THR A CA 1
ATOM 1015 C C . THR A 1 128 ? -15.736 5.925 -3.714 1.00 66.75 128 THR A C 1
ATOM 1017 O O . THR A 1 128 ? -15.250 6.543 -2.761 1.00 66.75 128 THR A O 1
ATOM 1020 N N . ASP A 1 129 ? -17.012 6.024 -4.074 1.00 63.09 129 ASP A N 1
ATOM 1021 C CA . ASP A 1 129 ? -18.040 6.600 -3.220 1.00 63.09 129 ASP A CA 1
ATOM 1022 C C . ASP A 1 129 ? -18.572 5.492 -2.318 1.00 63.09 129 ASP A C 1
ATOM 1024 O O . ASP A 1 129 ? -18.819 4.379 -2.788 1.00 63.09 129 ASP A O 1
ATOM 1028 N N . LEU A 1 130 ? -18.780 5.790 -1.033 1.00 56.47 130 LEU A N 1
ATOM 1029 C CA . LEU A 1 130 ? -19.329 4.846 -0.060 1.00 56.47 130 LEU A CA 1
ATOM 1030 C C . LEU A 1 130 ? -20.776 4.467 -0.391 1.00 56.47 130 LEU A C 1
ATOM 1032 O O . LEU A 1 130 ? -21.741 4.956 0.191 1.00 56.47 130 LEU A O 1
ATOM 1036 N N . THR A 1 131 ? -20.923 3.555 -1.343 1.00 48.53 131 THR A N 1
ATOM 1037 C CA . THR A 1 131 ? -22.152 2.828 -1.639 1.00 48.53 131 THR A CA 1
ATOM 1038 C C . THR A 1 131 ? -21.807 1.352 -1.812 1.00 48.53 131 THR A C 1
ATOM 1040 O O . THR A 1 131 ? -21.825 0.814 -2.908 1.00 48.53 131 THR A O 1
ATOM 1043 N N . ALA A 1 132 ? -21.468 0.717 -0.684 1.00 44.75 132 ALA A N 1
ATOM 1044 C CA . ALA A 1 132 ? -21.418 -0.731 -0.467 1.00 44.75 132 ALA A CA 1
ATOM 1045 C C . ALA A 1 132 ? -20.711 -1.554 -1.564 1.00 44.75 132 ALA A C 1
ATOM 1047 O O . ALA A 1 132 ? -21.349 -2.089 -2.472 1.00 44.75 132 ALA A O 1
ATOM 1048 N N . ILE A 1 133 ? -19.397 -1.743 -1.421 1.00 49.31 133 ILE A N 1
ATOM 1049 C CA . ILE A 1 133 ? -18.681 -2.765 -2.192 1.00 49.31 133 ILE A CA 1
ATOM 1050 C C . ILE A 1 133 ? -19.026 -4.141 -1.589 1.00 49.31 133 ILE A C 1
ATOM 1052 O O . ILE A 1 133 ? -18.871 -4.334 -0.381 1.00 49.31 133 ILE A O 1
ATOM 1056 N N . PRO A 1 134 ? -19.522 -5.112 -2.378 1.00 44.03 134 PRO A N 1
ATOM 1057 C CA . PRO A 1 134 ? -19.743 -6.462 -1.884 1.00 44.03 134 PRO A CA 1
ATOM 1058 C C . PRO A 1 134 ? -18.405 -7.121 -1.529 1.00 44.03 134 PRO A C 1
ATOM 1060 O O . PRO A 1 134 ? -17.503 -7.217 -2.357 1.00 44.03 134 PRO A O 1
ATOM 1063 N N . VAL A 1 135 ? -18.309 -7.603 -0.289 1.00 40.91 135 VAL A N 1
ATOM 1064 C CA . VAL A 1 135 ? -17.168 -8.369 0.224 1.00 40.91 135 VAL A CA 1
ATOM 1065 C C . VAL A 1 135 ? -17.071 -9.684 -0.553 1.00 40.91 135 VAL A C 1
ATOM 1067 O O . VAL A 1 135 ? -17.886 -10.589 -0.354 1.00 40.91 135 VAL A O 1
ATOM 1070 N N . HIS A 1 136 ? -16.087 -9.807 -1.444 1.00 37.50 136 HIS A N 1
ATOM 1071 C CA . HIS A 1 136 ? -15.725 -11.091 -2.035 1.00 37.50 136 HIS A CA 1
ATOM 1072 C C . HIS A 1 136 ? -14.584 -11.732 -1.241 1.00 37.50 136 HIS A C 1
ATOM 1074 O O . HIS A 1 136 ? -13.564 -11.126 -0.939 1.00 37.50 136 HIS A O 1
ATOM 1080 N N . SER A 1 137 ? -14.840 -12.970 -0.833 1.00 39.44 137 SER A N 1
ATOM 1081 C CA . SER A 1 137 ? -14.092 -13.752 0.141 1.00 39.44 137 SER A CA 1
ATOM 1082 C C . SER A 1 137 ? -12.795 -14.367 -0.391 1.00 39.44 137 SER A C 1
ATOM 1084 O O . SER A 1 137 ? -12.806 -14.987 -1.452 1.00 39.44 137 SER A O 1
ATOM 1086 N N . ALA A 1 138 ? -11.794 -14.375 0.493 1.00 33.62 138 ALA A N 1
ATOM 1087 C CA . ALA A 1 138 ? -10.754 -15.391 0.681 1.00 33.62 138 ALA A CA 1
ATOM 1088 C C . ALA A 1 138 ? -9.781 -15.660 -0.485 1.00 33.62 138 ALA A C 1
ATOM 1090 O O . ALA A 1 138 ? -9.874 -16.679 -1.171 1.00 33.62 138 ALA A O 1
ATOM 1091 N N . SER A 1 139 ? -8.741 -14.830 -0.569 1.00 33.69 139 SER A N 1
ATOM 1092 C CA . SER A 1 139 ? -7.410 -15.227 -1.054 1.00 33.69 139 SER A CA 1
ATOM 1093 C C . SER A 1 139 ? -6.514 -15.582 0.141 1.00 33.69 139 SER A C 1
ATOM 1095 O O . SER A 1 139 ? -6.741 -15.148 1.270 1.00 33.69 139 SER A O 1
ATOM 1097 N N . THR A 1 140 ? -5.495 -16.411 -0.081 1.00 27.41 140 THR A N 1
ATOM 1098 C CA . THR A 1 140 ? -4.453 -16.642 0.930 1.00 27.41 140 THR A CA 1
ATOM 1099 C C . THR A 1 140 ? -3.493 -15.461 0.859 1.00 27.41 140 THR A C 1
ATOM 1101 O O . THR A 1 140 ? -2.720 -15.365 -0.087 1.00 27.41 140 THR A O 1
ATOM 1104 N N . PHE A 1 141 ? -3.593 -14.543 1.816 1.00 44.03 141 PHE A N 1
ATOM 1105 C CA . PHE A 1 141 ? -2.765 -13.342 1.878 1.00 44.03 141 PHE A CA 1
ATOM 1106 C C . PHE A 1 141 ? -1.588 -13.538 2.833 1.00 44.03 141 PHE A C 1
ATOM 1108 O O . PHE A 1 141 ? -1.679 -14.299 3.799 1.00 44.03 141 PHE A O 1
ATOM 1115 N N . VAL A 1 142 ? -0.506 -12.802 2.597 1.00 39.56 142 VAL A N 1
ATOM 1116 C CA . VAL A 1 142 ? 0.444 -12.447 3.654 1.00 39.56 142 VAL A CA 1
ATOM 1117 C C . VAL A 1 142 ? -0.046 -11.107 4.216 1.00 39.56 142 VAL A C 1
ATOM 1119 O O . VAL A 1 142 ? 0.216 -10.078 3.596 1.00 39.56 142 VAL A O 1
ATOM 1122 N N . PRO A 1 143 ? -0.833 -11.085 5.310 1.00 40.97 143 PRO A N 1
ATOM 1123 C CA . PRO A 1 143 ? -1.271 -9.832 5.911 1.00 40.97 143 PRO A CA 1
ATOM 1124 C C . PRO A 1 143 ? -0.051 -9.077 6.447 1.00 40.97 143 PRO A C 1
ATOM 1126 O O . PRO A 1 143 ? 0.730 -9.621 7.230 1.00 40.97 143 PRO A O 1
ATOM 1129 N N . ILE A 1 144 ? 0.116 -7.826 6.024 1.00 47.72 144 ILE A N 1
ATOM 1130 C CA . ILE A 1 144 ? 1.052 -6.889 6.644 1.00 47.72 144 ILE A CA 1
ATOM 1131 C C . ILE A 1 144 ? 0.208 -5.902 7.447 1.00 47.72 144 ILE A C 1
ATOM 1133 O O . ILE A 1 144 ? -0.233 -4.877 6.935 1.00 47.72 144 ILE A O 1
ATOM 1137 N N . ASP A 1 145 ? -0.039 -6.240 8.711 1.00 46.25 145 ASP A N 1
ATOM 1138 C CA . ASP A 1 145 ? -0.715 -5.350 9.651 1.00 46.25 145 ASP A CA 1
ATOM 1139 C C . ASP A 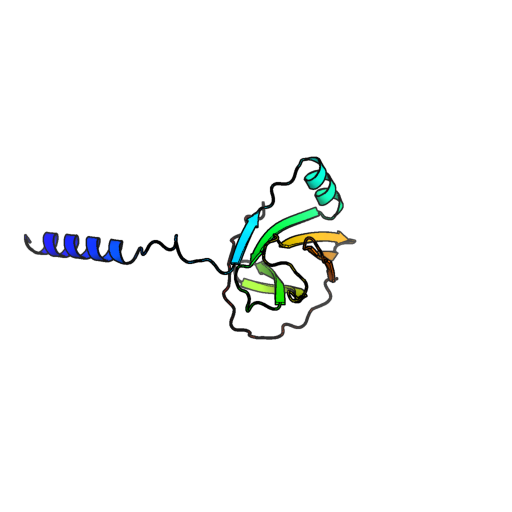1 145 ? 0.267 -4.262 10.099 1.00 46.25 145 ASP A C 1
ATOM 1141 O O . ASP A 1 145 ? 1.095 -4.476 10.989 1.00 46.25 145 ASP A O 1
ATOM 1145 N N . THR A 1 146 ? 0.197 -3.074 9.499 1.00 47.03 146 THR A N 1
ATOM 1146 C CA . THR A 1 146 ? 0.822 -1.885 10.088 1.00 47.03 146 THR A CA 1
ATOM 1147 C C . THR A 1 146 ? -0.189 -1.211 11.014 1.00 47.03 146 THR A C 1
ATOM 1149 O O . THR A 1 146 ? -1.177 -0.661 10.524 1.00 47.03 146 THR A O 1
ATOM 1152 N N . PRO A 1 147 ? 0.005 -1.233 12.347 1.00 40.00 147 PRO A N 1
ATOM 1153 C CA . PRO A 1 147 ? -0.892 -0.543 13.264 1.00 40.00 147 PRO A CA 1
ATOM 1154 C C . PRO A 1 147 ? -0.799 0.969 13.030 1.00 40.00 147 PRO A C 1
ATOM 1156 O O . PRO A 1 147 ? 0.245 1.580 13.265 1.00 40.00 147 PRO A O 1
ATOM 1159 N N . PHE A 1 148 ? -1.896 1.574 12.573 1.00 49.28 148 PHE A N 1
ATOM 1160 C CA . PHE A 1 148 ? -1.993 3.017 12.378 1.00 49.28 148 PHE A CA 1
ATOM 1161 C C . PHE A 1 148 ? -2.353 3.721 13.691 1.00 49.28 148 PHE A C 1
ATOM 1163 O O . PHE A 1 148 ? -3.378 3.403 14.297 1.00 49.28 148 PHE A O 1
ATOM 1170 N N . PRO A 1 149 ? -1.574 4.720 14.132 1.00 36.12 149 PRO A N 1
ATOM 1171 C CA . PRO A 1 149 ? -2.060 5.694 15.089 1.00 36.12 149 PRO A CA 1
ATOM 1172 C C . PRO A 1 149 ? -2.885 6.744 14.333 1.00 36.12 149 PRO A C 1
ATOM 1174 O O . PRO A 1 149 ? -2.331 7.669 13.743 1.00 36.12 149 PRO A O 1
ATOM 1177 N N . PHE A 1 150 ? -4.212 6.614 14.349 1.00 37.75 150 PHE A N 1
ATOM 1178 C CA . PHE A 1 150 ? -5.079 7.766 14.100 1.00 37.75 150 PHE A CA 1
ATOM 1179 C C . PHE A 1 150 ? -4.972 8.685 15.325 1.00 37.75 150 PHE A C 1
ATOM 1181 O O . PHE A 1 150 ? -5.298 8.264 16.436 1.00 37.75 150 PHE A O 1
ATOM 1188 N N . ASN A 1 151 ? -4.454 9.899 15.133 1.00 32.91 151 ASN A N 1
ATOM 1189 C CA . ASN A 1 151 ? -4.478 10.978 16.127 1.00 32.91 151 ASN A CA 1
ATOM 1190 C C . ASN A 1 151 ? -5.526 12.011 15.727 1.00 32.91 151 ASN A C 1
ATOM 1192 O O . ASN A 1 151 ? -5.540 12.366 14.528 1.00 32.91 151 ASN A O 1
#

Secondary structure (DSSP, 8-state):
-HHHHHHHHHHHHHHHHT---TT-S--SEEEEE----HHHHHHHHHH-SEEEEEEEEE--TT--EEEEEEEEEETTEEEEEEEEEEEE-TTS-TTSPEEEEEEEEEETTEEEEEEEEE-SS-EEEEEEESS--------------------

Sequence (151 aa):
MKYCFHFLLIFFIFLTACSTNVQNEEVDLKISDVKLTQLEQGMMNLVGDNSIIFEMQVKNDAANEIELTVDHYENGELQGTEMYFTASLHDMDDSNPIHIIIANRGINDQHQWIGSVIAEDSSASFQTDLTAIPVHSASTFVPIDTPFPFN

Foldseek 3Di:
DVVVVVVVVVVVVVVVVVPPPPPDDPPQKDKDFDDDDPVRVVVQVVVAVDKGKIWMQGPDPPDFKDWDWDFDDDPNDTPGTQDIDMDTCPPADNVWIKMKMWHWHDDPNFIKIWIKIDGPGDIDIDIDGPDDDDDDDDDPDPDDDDDDPDD

Organism: NCBI:txid1494959